Protein AF-A0A645FAY1-F1 (afdb_monomer_lite)

Secondary structure (DSSP, 8-state):
-EEE--TTGGGSSSPPPEEE--HHHHHHHHHHHHHTHHHH--TTSSSPPPPP--PPP-EEE--GGG-------TT---

Sequence (78 aa):
MGFCGGMNVKFFNPALSTVDLEYAECGRLSAEVAATASEWFDQSGSGSKAPPLVYCPYHLVKNESTAIRRYENRYRKR

Foldseek 3Di:
DEEQQDPCQVVDVQRDKYKHQPVVVVVVVVVVLVVCCVVAQDPVPPHHHDRDDDDGDIDTGDTDVPPDPPPPPPPPDD

Organism: NCBI:txid1076179

Structure (mmCIF, N/CA/C/O backbone):
data_AF-A0A645FAY1-F1
#
_entry.id   AF-A0A645FAY1-F1
#
loop_
_atom_site.group_PDB
_atom_site.id
_atom_site.type_symbol
_atom_site.label_atom_id
_atom_site.label_alt_id
_atom_site.label_comp_id
_atom_site.label_asym_id
_atom_site.label_entity_id
_atom_site.label_seq_id
_atom_site.pdbx_PDB_ins_code
_atom_site.Cartn_x
_atom_site.Cartn_y
_atom_site.Cartn_z
_atom_site.occupancy
_atom_site.B_iso_or_equiv
_atom_site.auth_seq_id
_atom_site.auth_comp_id
_atom_site.auth_asym_id
_atom_site.auth_atom_id
_atom_site.pdbx_PDB_model_num
ATOM 1 N N . MET A 1 1 ? 15.869 2.281 -7.314 1.00 87.94 1 MET A N 1
ATOM 2 C CA . MET A 1 1 ? 14.735 1.579 -6.678 1.00 87.94 1 MET A CA 1
ATOM 3 C C . MET A 1 1 ? 13.781 2.634 -6.153 1.00 87.94 1 MET A C 1
ATOM 5 O O . MET A 1 1 ? 14.250 3.574 -5.526 1.00 87.94 1 MET A O 1
ATOM 9 N N . GLY A 1 2 ? 12.501 2.522 -6.486 1.00 92.50 2 GLY A N 1
ATOM 10 C CA . GLY A 1 2 ? 11.426 3.392 -6.021 1.00 92.50 2 GLY A CA 1
ATOM 11 C C . GLY A 1 2 ? 10.552 2.727 -4.959 1.00 92.50 2 GLY A C 1
ATOM 12 O O . GLY A 1 2 ? 10.846 1.630 -4.484 1.00 92.50 2 GLY A O 1
ATOM 13 N N . PHE A 1 3 ? 9.465 3.410 -4.621 1.00 93.31 3 PHE A N 1
ATOM 14 C CA . PHE A 1 3 ? 8.454 2.999 -3.651 1.00 93.31 3 PHE A CA 1
ATOM 15 C C . PHE A 1 3 ? 7.062 3.321 -4.221 1.00 93.31 3 PHE A C 1
ATOM 17 O O . PHE A 1 3 ? 6.970 4.140 -5.137 1.00 93.31 3 PHE A O 1
ATOM 24 N N . CYS A 1 4 ? 5.998 2.717 -3.682 1.00 91.25 4 CYS A N 1
ATOM 25 C CA . CYS A 1 4 ? 4.587 2.972 -4.023 1.00 91.25 4 CYS A CA 1
ATOM 26 C C . CYS A 1 4 ? 4.047 2.315 -5.318 1.00 91.25 4 CYS A C 1
ATOM 28 O O . CYS A 1 4 ? 2.838 2.265 -5.503 1.00 91.25 4 CYS A O 1
ATOM 30 N N . GLY A 1 5 ? 4.878 1.724 -6.183 1.00 88.00 5 GLY A N 1
ATOM 31 C CA . GLY A 1 5 ? 4.352 0.928 -7.312 1.00 88.00 5 GLY A CA 1
ATOM 32 C C . GLY A 1 5 ? 3.566 1.693 -8.385 1.00 88.00 5 GLY A C 1
ATOM 33 O O . GLY A 1 5 ? 2.826 1.073 -9.139 1.00 88.00 5 GLY A O 1
ATOM 34 N N . GLY A 1 6 ? 3.691 3.024 -8.469 1.00 87.56 6 GLY A N 1
ATOM 35 C CA . GLY A 1 6 ? 2.880 3.848 -9.377 1.00 87.56 6 GLY A CA 1
ATOM 36 C C . GLY A 1 6 ? 2.824 3.319 -10.820 1.00 87.56 6 GLY A C 1
ATOM 37 O O . GLY A 1 6 ? 3.820 2.849 -11.362 1.00 87.56 6 GLY A O 1
ATOM 38 N N . MET A 1 7 ? 1.669 3.431 -11.489 1.00 82.88 7 MET A N 1
ATOM 39 C CA . MET A 1 7 ? 1.444 2.842 -12.827 1.00 82.88 7 MET A CA 1
ATOM 40 C C . MET A 1 7 ? 2.458 3.278 -13.900 1.00 82.88 7 MET A C 1
ATOM 42 O O . MET A 1 7 ? 2.609 2.618 -14.931 1.00 82.88 7 MET A O 1
ATOM 46 N N . ASN A 1 8 ? 3.140 4.400 -13.676 1.00 88.50 8 ASN A N 1
ATOM 47 C CA . ASN A 1 8 ? 4.124 4.975 -14.579 1.00 88.50 8 ASN A CA 1
ATOM 48 C C . ASN A 1 8 ? 5.516 4.329 -14.503 1.00 88.50 8 ASN A C 1
ATOM 50 O O . ASN A 1 8 ? 6.316 4.544 -15.412 1.00 88.50 8 ASN A O 1
ATOM 54 N N . VAL A 1 9 ? 5.817 3.521 -13.480 1.00 89.75 9 VAL A N 1
ATOM 55 C CA . VAL A 1 9 ? 7.167 2.958 -13.258 1.00 89.75 9 VAL A CA 1
ATOM 56 C C . VAL A 1 9 ? 7.679 2.104 -14.421 1.00 89.75 9 VAL A C 1
ATOM 58 O O . VAL A 1 9 ? 8.887 2.048 -14.656 1.00 89.75 9 VAL A O 1
ATOM 61 N N . LYS A 1 10 ? 6.770 1.486 -15.188 1.00 87.75 10 LYS A N 1
ATOM 62 C CA . LYS A 1 10 ? 7.087 0.699 -16.392 1.00 87.75 10 LYS A CA 1
ATOM 63 C C . LYS A 1 10 ? 7.459 1.543 -17.616 1.00 87.75 10 LYS A C 1
ATOM 65 O O . LYS A 1 10 ? 7.989 1.000 -18.575 1.00 87.75 10 LYS A O 1
ATOM 70 N N . PHE A 1 11 ? 7.155 2.841 -17.601 1.00 92.94 11 PHE A N 1
ATOM 71 C CA . PHE A 1 11 ? 7.434 3.762 -18.708 1.00 92.94 11 PHE A CA 1
ATOM 72 C C . PHE A 1 11 ? 8.716 4.573 -18.501 1.00 92.94 11 PHE A C 1
ATOM 74 O O . PHE A 1 11 ? 9.085 5.372 -19.359 1.00 92.94 11 PHE A O 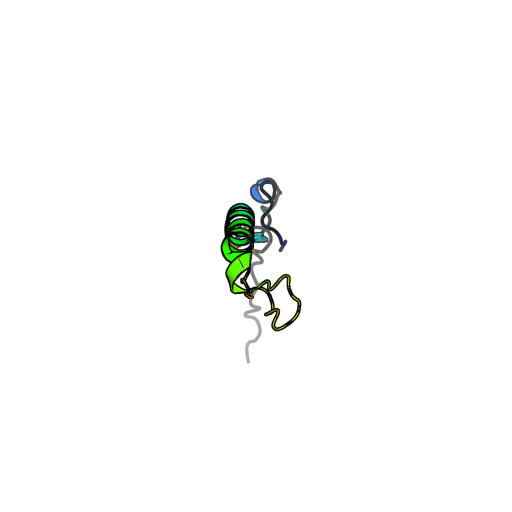1
ATOM 81 N N . PHE A 1 12 ? 9.394 4.403 -17.365 1.00 92.75 12 PHE A N 1
ATOM 82 C CA . PHE A 1 12 ? 10.718 4.983 -17.172 1.00 92.75 12 PHE A CA 1
ATOM 83 C C . PHE A 1 12 ? 11.743 4.220 -18.010 1.00 92.75 12 PHE A C 1
ATOM 85 O O . PHE A 1 12 ? 11.553 3.047 -18.321 1.00 92.75 12 PHE A O 1
ATOM 92 N N . ASN A 1 13 ? 12.833 4.892 -18.371 1.00 92.31 13 ASN A N 1
ATOM 93 C CA . ASN A 1 13 ? 13.933 4.290 -19.111 1.00 92.31 13 ASN A CA 1
ATOM 94 C C . ASN A 1 13 ? 15.252 4.523 -18.350 1.00 92.31 13 ASN A C 1
ATOM 96 O O . ASN A 1 13 ? 15.735 5.659 -18.340 1.00 92.31 13 ASN A O 1
ATOM 100 N N . PRO A 1 14 ? 15.829 3.501 -17.688 1.00 91.75 14 PRO A N 1
ATOM 101 C CA . PRO A 1 14 ? 15.339 2.120 -17.582 1.00 91.75 14 PRO A CA 1
ATOM 102 C C . PRO A 1 14 ? 14.075 1.999 -16.714 1.00 91.75 14 PRO A C 1
ATOM 104 O O . PRO A 1 14 ? 13.832 2.843 -15.844 1.00 91.75 14 PRO A O 1
ATOM 107 N N . ALA A 1 15 ? 13.300 0.925 -16.900 1.00 94.00 15 ALA A N 1
ATOM 108 C CA . ALA A 1 15 ? 12.104 0.679 -16.090 1.00 94.00 15 ALA A CA 1
ATOM 109 C C . ALA A 1 15 ? 12.456 0.628 -14.589 1.00 94.00 15 ALA A C 1
ATOM 111 O O . ALA A 1 15 ? 13.433 -0.013 -14.173 1.00 94.00 15 ALA A O 1
ATOM 112 N N . LEU A 1 16 ? 11.670 1.315 -13.753 1.00 94.56 16 LEU A N 1
ATOM 113 C CA . LEU A 1 16 ? 11.997 1.511 -12.340 1.00 94.56 16 LEU A CA 1
ATOM 114 C C . LEU A 1 16 ? 11.559 0.317 -11.495 1.00 94.56 16 LEU A C 1
ATOM 116 O O . LEU A 1 16 ? 10.385 -0.029 -11.443 1.00 94.56 16 LEU A O 1
ATOM 120 N N . SER A 1 17 ? 12.502 -0.291 -10.784 1.00 95.31 17 SER A N 1
ATOM 121 C CA . SER A 1 17 ? 12.228 -1.334 -9.795 1.00 95.31 17 SER A CA 1
ATOM 122 C C . SER A 1 17 ? 11.656 -0.669 -8.561 1.00 95.31 17 SER A C 1
ATOM 124 O O . SER A 1 17 ? 12.196 0.354 -8.132 1.00 95.31 17 SER A O 1
ATOM 126 N N . THR A 1 18 ? 10.614 -1.230 -7.969 1.00 96.31 18 THR A N 1
ATOM 127 C CA . THR A 1 18 ? 9.848 -0.569 -6.909 1.00 96.31 18 THR A CA 1
ATOM 128 C C . THR A 1 18 ? 9.238 -1.584 -5.947 1.00 96.31 18 THR A C 1
ATOM 130 O O . THR A 1 18 ? 9.189 -2.776 -6.249 1.00 96.31 18 THR A O 1
ATOM 133 N N . VAL A 1 19 ? 8.795 -1.116 -4.785 1.00 96.56 19 VAL A N 1
ATOM 134 C CA . VAL A 1 19 ? 7.876 -1.858 -3.914 1.00 96.56 19 VAL A CA 1
ATOM 135 C C . VAL A 1 19 ? 6.469 -1.379 -4.248 1.00 96.56 19 VAL A C 1
ATOM 137 O O . VAL A 1 19 ? 6.170 -0.197 -4.058 1.00 96.56 19 VAL A O 1
ATOM 140 N N . ASP A 1 20 ? 5.644 -2.265 -4.794 1.00 95.19 20 ASP A N 1
ATOM 141 C CA . ASP A 1 20 ? 4.227 -2.003 -5.040 1.00 95.19 20 ASP A CA 1
ATOM 142 C C . ASP A 1 20 ? 3.446 -2.222 -3.745 1.00 95.19 20 ASP A C 1
ATOM 144 O O . ASP A 1 20 ? 3.700 -3.204 -3.054 1.00 95.19 20 ASP A O 1
ATOM 148 N N . LEU A 1 21 ? 2.565 -1.280 -3.401 1.00 95.00 21 LEU A N 1
ATOM 149 C CA . LEU A 1 21 ? 1.768 -1.269 -2.167 1.00 95.00 21 LEU A CA 1
ATOM 150 C C . LEU A 1 21 ? 0.307 -1.678 -2.393 1.00 95.00 21 LEU A C 1
ATOM 152 O O . LEU A 1 21 ? -0.516 -1.510 -1.497 1.00 95.00 21 LEU A O 1
ATOM 156 N N . GLU A 1 22 ? -0.043 -2.128 -3.601 1.00 94.62 22 GLU A N 1
ATOM 157 C CA . GLU A 1 22 ? -1.367 -2.667 -3.925 1.00 94.62 22 GLU A CA 1
ATOM 158 C C . GLU A 1 22 ? -2.506 -1.772 -3.405 1.00 94.62 22 GLU A C 1
ATOM 160 O O . GLU A 1 22 ? -3.373 -2.191 -2.640 1.00 94.62 22 GLU A O 1
ATOM 165 N N . TYR A 1 23 ? -2.501 -0.494 -3.799 1.00 93.62 23 TYR A N 1
ATOM 166 C CA . TYR A 1 23 ? -3.404 0.521 -3.236 1.00 93.62 23 TYR A CA 1
ATOM 167 C C . TYR A 1 23 ? -4.891 0.152 -3.269 1.00 93.62 23 TYR A C 1
ATOM 169 O O . TYR A 1 23 ? -5.642 0.564 -2.385 1.00 93.62 23 TYR A O 1
ATOM 177 N N . ALA A 1 24 ? -5.323 -0.619 -4.269 1.00 94.50 24 ALA A N 1
ATOM 178 C CA . ALA A 1 24 ? -6.691 -1.121 -4.337 1.00 94.50 24 ALA A CA 1
ATOM 179 C C . ALA A 1 24 ? -7.023 -2.030 -3.141 1.00 94.50 24 ALA A C 1
ATOM 181 O O . ALA A 1 24 ? -8.081 -1.884 -2.530 1.00 94.50 24 ALA A O 1
ATOM 182 N N . GLU A 1 25 ? -6.096 -2.909 -2.763 1.00 95.88 25 GLU A N 1
ATOM 183 C CA . GLU A 1 25 ? -6.248 -3.808 -1.624 1.00 95.88 25 GLU A CA 1
ATOM 184 C C . GLU A 1 25 ? -6.142 -3.051 -0.296 1.00 95.88 25 GLU A C 1
ATOM 186 O O . GLU A 1 25 ? -6.956 -3.272 0.599 1.00 95.88 25 GLU A O 1
ATOM 191 N N . CYS A 1 26 ? -5.242 -2.064 -0.195 1.00 95.06 26 CYS A N 1
ATOM 192 C CA . CYS A 1 26 ? -5.242 -1.121 0.930 1.00 95.06 26 CYS A CA 1
ATOM 193 C C . CYS A 1 26 ? -6.617 -0.456 1.122 1.00 95.06 26 CYS A C 1
ATOM 195 O O . CYS A 1 26 ? -7.110 -0.348 2.247 1.00 95.06 26 CYS A O 1
ATOM 197 N N . GLY A 1 27 ? -7.249 -0.015 0.030 1.00 95.69 27 GLY A N 1
ATOM 198 C CA . GLY A 1 27 ? -8.581 0.589 0.061 1.00 95.69 27 GLY A CA 1
ATOM 199 C C . GLY A 1 27 ? -9.657 -0.396 0.520 1.00 95.69 27 GLY A C 1
ATOM 200 O O . GLY A 1 27 ? -10.463 -0.059 1.389 1.00 95.69 27 GLY A O 1
ATOM 201 N N . ARG A 1 28 ? -9.633 -1.628 -0.005 1.00 97.19 28 ARG A N 1
ATOM 202 C CA . ARG A 1 28 ? -10.547 -2.709 0.395 1.00 97.19 28 ARG A CA 1
ATOM 203 C C . ARG A 1 28 ? -10.440 -3.013 1.892 1.00 97.19 28 ARG A C 1
ATOM 205 O O . ARG A 1 28 ? -11.455 -3.026 2.582 1.00 97.19 28 ARG A O 1
ATOM 212 N N . LEU A 1 29 ? -9.219 -3.196 2.394 1.00 96.12 29 LEU A N 1
ATOM 213 C CA . LEU A 1 29 ? -8.942 -3.455 3.809 1.00 96.12 29 LEU A CA 1
ATOM 214 C C . LEU A 1 29 ? -9.379 -2.290 4.703 1.00 96.12 29 LEU A C 1
ATOM 216 O O . LEU A 1 29 ? -9.965 -2.504 5.760 1.00 96.12 29 LEU A O 1
ATOM 220 N N . SER A 1 30 ? -9.143 -1.050 4.270 1.00 94.75 30 SER A N 1
ATOM 221 C CA . SER A 1 30 ? -9.575 0.138 5.019 1.00 94.75 30 SER A CA 1
ATOM 222 C C . SER A 1 30 ? -11.099 0.198 5.155 1.00 94.75 30 SER A C 1
ATOM 224 O O . SER A 1 30 ? -11.614 0.508 6.230 1.00 94.75 30 SER A O 1
ATOM 226 N N . ALA A 1 31 ? -11.825 -0.133 4.082 1.00 95.69 31 ALA A N 1
ATOM 227 C CA . ALA A 1 31 ? -13.281 -0.218 4.110 1.00 95.69 31 ALA A CA 1
ATOM 228 C C . ALA A 1 31 ? -13.774 -1.339 5.040 1.00 95.69 31 ALA A C 1
ATOM 230 O O . ALA A 1 31 ? -14.747 -1.145 5.764 1.00 95.69 31 ALA A O 1
ATOM 231 N N . GLU A 1 32 ? -13.087 -2.481 5.062 1.00 94.62 32 GLU A N 1
ATOM 232 C CA . GLU A 1 32 ? -13.405 -3.607 5.945 1.00 94.62 32 GLU A CA 1
ATOM 233 C C . GLU A 1 32 ? -13.227 -3.244 7.428 1.00 94.62 32 GLU A C 1
ATOM 235 O O . GLU A 1 32 ? -14.139 -3.466 8.222 1.00 94.62 32 GLU A O 1
ATOM 240 N N . VAL A 1 33 ? -12.116 -2.593 7.796 1.00 93.94 33 VAL A N 1
ATOM 241 C CA . VAL A 1 33 ? -11.884 -2.106 9.172 1.00 93.94 33 VAL A CA 1
ATOM 242 C C . VAL A 1 33 ? -12.959 -1.111 9.608 1.00 93.94 33 VAL A C 1
ATOM 244 O O . VAL A 1 33 ? -13.422 -1.153 10.748 1.00 93.94 33 VAL A O 1
ATOM 247 N N . ALA A 1 34 ? -13.371 -0.213 8.710 1.00 92.81 34 ALA A N 1
ATOM 248 C CA . ALA A 1 34 ? -14.444 0.734 8.992 1.00 92.81 34 ALA A CA 1
ATOM 249 C C . ALA A 1 34 ? -15.804 0.032 9.146 1.00 92.81 34 ALA A C 1
ATOM 251 O O . ALA A 1 34 ? -16.590 0.403 10.016 1.00 92.81 34 ALA A O 1
ATOM 252 N N . ALA A 1 35 ? -16.079 -0.996 8.339 1.00 94.25 35 ALA A N 1
ATOM 253 C CA . ALA A 1 35 ? -17.314 -1.771 8.420 1.00 94.25 35 ALA A CA 1
ATOM 254 C C . ALA A 1 35 ? -17.435 -2.560 9.736 1.00 94.25 35 ALA A C 1
ATOM 256 O O . ALA A 1 35 ? -18.548 -2.756 10.222 1.00 94.25 35 ALA A O 1
ATOM 257 N N . THR A 1 36 ? -16.315 -2.956 10.347 1.00 91.81 36 THR A N 1
ATOM 258 C CA . THR A 1 36 ? -16.274 -3.657 11.644 1.00 91.81 36 THR A CA 1
ATOM 259 C C . THR A 1 36 ? -16.088 -2.719 12.838 1.00 91.81 36 THR A C 1
ATOM 261 O O . THR A 1 36 ? -15.776 -3.170 13.940 1.00 91.81 36 THR A O 1
ATOM 264 N N . ALA A 1 37 ? -16.312 -1.408 12.667 1.00 90.94 37 ALA A N 1
ATOM 265 C CA . ALA A 1 37 ? -16.099 -0.415 13.721 1.00 90.94 37 ALA A CA 1
ATOM 266 C C . ALA A 1 37 ? -16.818 -0.742 15.036 1.00 90.94 37 ALA A C 1
ATOM 268 O O . ALA A 1 37 ? -16.263 -0.497 16.100 1.00 90.94 37 ALA A O 1
ATOM 269 N N . SER A 1 38 ? -17.999 -1.364 14.998 1.00 89.56 38 SER A N 1
ATOM 270 C CA . SER A 1 38 ? -18.733 -1.766 16.207 1.00 89.56 38 SER A CA 1
ATOM 271 C C . SER A 1 38 ? -17.990 -2.766 17.101 1.00 89.56 38 SER A C 1
ATOM 273 O O . SER A 1 38 ? -18.347 -2.918 18.265 1.00 89.56 38 SER A O 1
ATOM 275 N N . GLU A 1 39 ? -16.985 -3.473 16.581 1.00 89.12 39 GLU A N 1
ATOM 276 C CA . GLU A 1 39 ? -16.222 -4.476 17.334 1.00 89.12 39 GLU A CA 1
ATOM 277 C C . GLU A 1 39 ? -15.113 -3.862 18.197 1.00 89.12 39 GLU A C 1
ATOM 279 O O . GLU A 1 39 ? -14.673 -4.465 19.183 1.00 89.12 39 GLU A O 1
ATOM 284 N N . TRP A 1 40 ? -14.647 -2.668 17.829 1.00 87.50 40 TRP A N 1
ATOM 285 C CA . TRP A 1 40 ? -13.501 -2.021 18.465 1.00 87.50 40 TRP A CA 1
ATOM 286 C C . TRP A 1 40 ? -13.780 -0.586 18.932 1.00 87.50 40 TRP A C 1
ATOM 288 O O . TRP A 1 40 ? -13.179 -0.145 19.910 1.00 87.50 40 TRP A O 1
ATOM 298 N N . PHE A 1 41 ? -14.730 0.122 18.322 1.00 86.06 41 PHE A N 1
ATOM 299 C CA . PHE A 1 41 ? -15.125 1.478 18.689 1.00 86.06 41 PHE A CA 1
ATOM 300 C C . PHE A 1 41 ? -16.346 1.480 19.621 1.00 86.06 41 PHE A C 1
ATOM 302 O O . PHE A 1 41 ? -17.479 1.260 19.194 1.00 86.06 41 PHE A O 1
ATOM 309 N N . ASP A 1 42 ? -16.117 1.784 20.900 1.00 83.62 42 ASP A N 1
ATOM 310 C CA . ASP A 1 42 ? -17.177 2.019 21.885 1.00 83.62 42 ASP A CA 1
ATOM 311 C C . ASP A 1 42 ? -17.474 3.523 22.006 1.00 83.62 42 ASP A C 1
ATOM 313 O O . ASP A 1 42 ? -16.668 4.290 22.538 1.00 83.62 42 ASP A O 1
ATOM 317 N N . GLN A 1 43 ? -18.657 3.941 21.546 1.00 75.81 43 GLN A N 1
ATOM 318 C CA . GLN A 1 43 ? -19.113 5.335 21.607 1.00 75.81 43 GLN A CA 1
ATOM 319 C C . GLN A 1 43 ? -19.309 5.858 23.037 1.00 75.81 43 GLN A C 1
ATOM 321 O O . GLN A 1 43 ? -19.251 7.068 23.249 1.00 75.81 43 GLN A O 1
ATOM 326 N N . SER A 1 44 ? -19.540 4.977 24.015 1.00 80.88 44 SER A N 1
ATOM 327 C CA . SER A 1 44 ? -19.758 5.369 25.413 1.00 80.88 44 SER A CA 1
ATOM 328 C C . SER A 1 44 ? -18.459 5.706 26.156 1.00 80.88 44 SER A C 1
ATOM 330 O O . SER A 1 44 ? -18.502 6.238 27.265 1.00 80.88 44 SER A O 1
ATOM 332 N N . GLY A 1 45 ? -17.301 5.415 25.549 1.00 67.19 45 GLY A N 1
ATOM 333 C CA . GLY A 1 45 ? -15.979 5.702 26.107 1.00 67.19 45 GLY A CA 1
ATOM 334 C C . GLY A 1 45 ? -15.575 4.810 27.284 1.00 67.19 45 GLY A C 1
ATOM 335 O O . GLY A 1 45 ? -14.533 5.050 27.891 1.00 67.19 45 GLY A O 1
ATOM 336 N N . SER A 1 46 ? -16.365 3.783 27.608 1.00 69.12 46 SER A N 1
ATOM 337 C CA . SER A 1 46 ? -16.141 2.914 28.769 1.00 69.12 46 SER A CA 1
ATOM 338 C C . SER A 1 46 ? -15.139 1.780 28.512 1.00 69.12 46 SER A C 1
ATOM 340 O O . SER A 1 46 ? -14.584 1.227 29.462 1.00 69.12 46 SER A O 1
ATOM 342 N N . GLY A 1 47 ? -14.853 1.467 27.242 1.00 67.69 47 GLY A N 1
ATOM 343 C CA . GLY A 1 47 ? -13.911 0.407 26.874 1.00 67.69 47 GLY A CA 1
ATOM 344 C C . GLY A 1 47 ? -13.458 0.420 25.413 1.00 67.69 47 GLY A C 1
ATOM 345 O O . GLY A 1 47 ? -13.377 -0.644 24.802 1.00 67.69 47 GLY A O 1
ATOM 346 N N . SER A 1 48 ? -13.179 1.598 24.840 1.00 68.38 48 SER A N 1
ATOM 347 C CA . SER A 1 48 ? -12.710 1.710 23.449 1.00 68.38 48 SER A CA 1
ATOM 348 C C . SER A 1 48 ? -11.416 0.911 23.235 1.00 68.38 48 SER A C 1
ATOM 350 O O . SER A 1 48 ? -10.410 1.146 23.912 1.00 68.38 48 SER A O 1
ATOM 352 N N . LYS A 1 49 ? -11.446 -0.053 22.308 1.00 79.25 49 LYS A N 1
ATOM 353 C CA . LYS A 1 49 ? -10.270 -0.821 21.889 1.00 79.25 49 LYS A CA 1
ATOM 354 C C . LYS A 1 49 ? -9.601 -0.084 20.732 1.00 79.25 49 LYS A C 1
ATOM 356 O O . LYS A 1 49 ? -10.254 0.585 19.936 1.00 79.25 49 LYS A O 1
ATOM 361 N N . ALA A 1 50 ? -8.282 -0.216 20.618 1.00 82.31 50 ALA A N 1
ATOM 362 C CA . ALA A 1 50 ? -7.594 0.280 19.434 1.00 82.31 5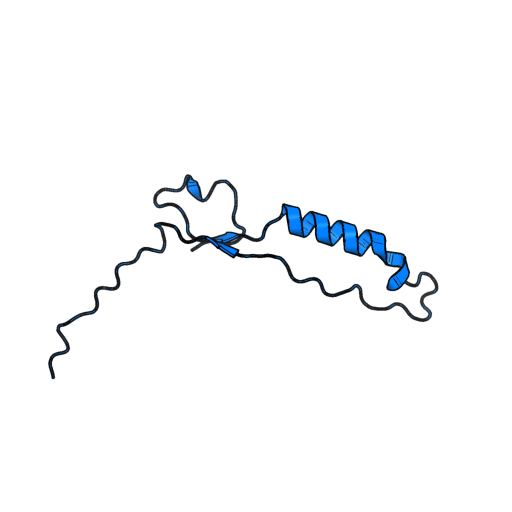0 ALA A CA 1
ATOM 363 C C . ALA A 1 50 ? -8.162 -0.410 18.173 1.00 82.31 50 ALA A C 1
ATOM 365 O O . ALA A 1 50 ? -8.484 -1.603 18.243 1.00 82.31 50 ALA A O 1
ATOM 366 N N . PRO A 1 51 ? -8.265 0.299 17.033 1.00 85.88 51 PRO A N 1
ATOM 367 C CA . PRO A 1 51 ? -8.581 -0.339 15.763 1.00 85.88 51 PRO A CA 1
ATOM 368 C C . PRO A 1 51 ? -7.598 -1.485 15.481 1.00 85.88 51 PRO A C 1
ATOM 370 O O . PRO A 1 51 ? -6.433 -1.408 15.892 1.00 85.88 51 PRO A O 1
ATOM 373 N N . PRO A 1 52 ? -8.028 -2.539 14.771 1.00 90.19 52 PRO A N 1
ATOM 374 C CA . PRO A 1 52 ? -7.139 -3.632 14.405 1.00 90.19 52 PRO A CA 1
ATOM 375 C C . PRO A 1 52 ? -5.945 -3.118 13.589 1.00 90.19 52 PRO A C 1
ATOM 377 O O . PRO A 1 52 ? -6.096 -2.317 12.665 1.00 90.19 52 PRO A O 1
ATOM 380 N N . LEU A 1 53 ? -4.743 -3.601 13.922 1.00 91.81 53 LEU A N 1
ATOM 381 C CA . LEU A 1 53 ? -3.548 -3.341 13.125 1.00 91.81 53 LEU A CA 1
ATOM 382 C C . LEU A 1 53 ? -3.619 -4.174 11.844 1.00 91.81 53 LEU A C 1
ATOM 384 O O . LEU A 1 53 ? -3.525 -5.400 11.892 1.00 91.81 53 LEU A O 1
ATOM 388 N N . VAL A 1 54 ? -3.742 -3.501 10.705 1.00 92.94 54 VAL A N 1
ATOM 389 C CA . VAL A 1 54 ? -3.737 -4.137 9.386 1.00 92.94 54 VAL A CA 1
ATOM 390 C C . VAL A 1 54 ? -2.433 -3.807 8.672 1.00 92.94 54 VAL A C 1
ATOM 392 O O . VAL A 1 54 ? -2.058 -2.642 8.538 1.00 92.94 54 VAL A O 1
ATOM 395 N N . TYR A 1 55 ? -1.727 -4.842 8.223 1.00 93.62 55 TYR A N 1
ATOM 396 C CA . TYR A 1 55 ? -0.503 -4.673 7.448 1.00 93.62 55 TYR A CA 1
ATOM 397 C C . TYR A 1 55 ? -0.832 -4.305 6.003 1.00 93.62 55 TYR A C 1
ATOM 399 O O . TYR A 1 55 ? -1.688 -4.920 5.372 1.00 93.62 55 TYR A O 1
ATOM 407 N N . CYS A 1 56 ? -0.112 -3.314 5.482 1.00 92.94 56 CYS A N 1
ATOM 408 C CA . CYS A 1 56 ? -0.185 -2.932 4.079 1.00 92.94 56 CYS A CA 1
ATOM 409 C C . CYS A 1 56 ? 0.297 -4.105 3.200 1.00 92.94 56 CYS A C 1
ATOM 411 O O . CYS A 1 56 ? 1.419 -4.576 3.425 1.00 92.94 56 CYS A O 1
ATOM 413 N N . PRO A 1 57 ? -0.506 -4.590 2.234 1.00 95.44 57 PRO A N 1
ATOM 414 C CA . PRO A 1 57 ? -0.036 -5.543 1.235 1.00 95.44 57 PRO A CA 1
ATOM 415 C C . PRO A 1 57 ? 1.073 -4.907 0.397 1.00 95.44 57 PRO A C 1
ATOM 417 O O . PRO A 1 57 ? 1.034 -3.719 0.082 1.00 95.44 57 PRO A O 1
ATOM 420 N N . TYR A 1 58 ? 2.086 -5.693 0.049 1.00 96.25 58 TYR A N 1
ATOM 421 C CA . TYR A 1 58 ? 3.121 -5.230 -0.859 1.00 96.25 58 TYR A CA 1
ATOM 422 C C . TYR A 1 58 ? 3.823 -6.382 -1.567 1.00 96.25 58 TYR A C 1
ATOM 424 O O . TYR A 1 58 ? 3.947 -7.487 -1.033 1.00 96.25 58 TYR A O 1
ATOM 432 N N . HIS A 1 59 ? 4.398 -6.086 -2.729 1.00 95.69 59 HIS A N 1
ATOM 433 C CA . HIS A 1 59 ? 5.323 -6.989 -3.401 1.00 95.69 59 HIS A CA 1
ATOM 434 C C . HIS A 1 59 ? 6.465 -6.235 -4.090 1.00 95.69 59 HIS A C 1
ATOM 436 O O . HIS A 1 59 ? 6.392 -5.048 -4.411 1.00 95.69 59 HIS A O 1
ATOM 442 N N . LEU A 1 60 ? 7.581 -6.938 -4.292 1.00 95.50 60 LEU A N 1
ATOM 443 C CA . LEU A 1 60 ? 8.761 -6.379 -4.942 1.00 95.50 60 LEU A CA 1
ATOM 444 C C . LEU A 1 60 ? 8.652 -6.522 -6.462 1.00 95.50 60 LEU A C 1
ATOM 446 O O . LEU A 1 60 ? 8.674 -7.635 -6.989 1.00 95.50 60 LEU A O 1
ATOM 450 N N . VAL A 1 61 ? 8.665 -5.395 -7.168 1.00 94.44 61 VAL A N 1
ATOM 451 C CA . VAL A 1 61 ? 8.734 -5.340 -8.630 1.00 94.44 61 VAL A CA 1
ATOM 452 C C . VAL A 1 61 ? 10.186 -5.123 -9.049 1.00 94.44 61 VAL A C 1
ATOM 454 O O . VAL A 1 61 ? 10.770 -4.052 -8.849 1.00 94.44 61 VAL A O 1
ATOM 457 N N . LYS A 1 62 ? 10.796 -6.158 -9.631 1.00 93.50 62 LYS A N 1
ATOM 458 C CA . LYS A 1 62 ? 12.174 -6.109 -10.136 1.00 93.50 62 LYS A CA 1
ATOM 459 C C . LYS A 1 62 ? 12.179 -5.705 -11.607 1.00 93.50 62 LYS A C 1
ATOM 461 O O . LYS A 1 62 ? 11.736 -6.476 -12.447 1.00 93.50 62 LYS A O 1
ATOM 466 N N . ASN A 1 63 ? 12.749 -4.540 -11.896 1.00 92.19 63 ASN A N 1
ATOM 467 C CA . ASN A 1 63 ? 12.946 -4.018 -13.244 1.00 92.19 63 ASN A CA 1
ATOM 468 C C . ASN A 1 63 ? 14.436 -3.704 -13.505 1.00 92.19 63 ASN A C 1
ATOM 470 O O . ASN A 1 63 ? 15.338 -4.047 -12.730 1.00 92.19 63 ASN A O 1
ATOM 474 N N . GLU A 1 64 ? 14.695 -3.041 -14.626 1.00 93.19 64 GLU A N 1
ATOM 475 C CA . GLU A 1 64 ? 16.022 -2.767 -15.179 1.00 93.19 64 GLU A CA 1
ATOM 476 C C . GLU A 1 64 ? 16.846 -1.777 -14.346 1.00 93.19 64 GLU A C 1
ATOM 478 O O . GLU A 1 64 ? 18.065 -1.910 -14.258 1.00 93.19 64 GLU A O 1
ATOM 483 N N . SER A 1 65 ? 16.211 -0.824 -13.657 1.00 92.62 65 SER A N 1
ATOM 484 C CA . SER A 1 65 ? 16.922 0.194 -12.857 1.00 92.62 65 SER A CA 1
ATOM 485 C C . SER A 1 65 ? 17.758 -0.366 -11.690 1.00 92.62 65 SER A C 1
ATOM 487 O O . SER A 1 65 ? 18.544 0.360 -11.083 1.00 92.62 65 SER A O 1
ATOM 489 N N . THR A 1 66 ? 17.573 -1.641 -11.334 1.00 91.44 66 THR A N 1
ATOM 490 C CA . THR A 1 66 ? 18.373 -2.346 -10.315 1.00 91.44 66 THR A CA 1
ATOM 491 C C . THR A 1 66 ? 19.216 -3.473 -10.900 1.00 91.44 66 THR A C 1
ATOM 493 O O . THR A 1 66 ? 19.859 -4.199 -10.143 1.00 91.44 66 THR A O 1
ATOM 496 N N . ALA A 1 67 ? 19.245 -3.631 -12.225 1.00 85.06 67 ALA A N 1
ATOM 497 C CA . ALA A 1 67 ? 20.029 -4.644 -12.928 1.00 85.06 67 ALA A CA 1
ATOM 498 C C . ALA A 1 67 ? 21.524 -4.269 -12.995 1.00 85.06 67 ALA A C 1
ATOM 500 O O . ALA A 1 67 ? 22.166 -4.348 -14.042 1.00 85.06 67 ALA A O 1
ATOM 501 N N . ILE A 1 68 ? 22.102 -3.855 -11.863 1.00 76.56 68 ILE A N 1
ATOM 502 C CA . ILE A 1 68 ? 23.538 -3.616 -11.752 1.00 76.56 68 ILE A CA 1
ATOM 503 C C . ILE A 1 68 ? 24.230 -4.974 -11.834 1.00 76.56 68 ILE A C 1
ATOM 505 O O . ILE A 1 68 ? 24.137 -5.798 -10.921 1.00 76.56 68 ILE A O 1
ATOM 509 N N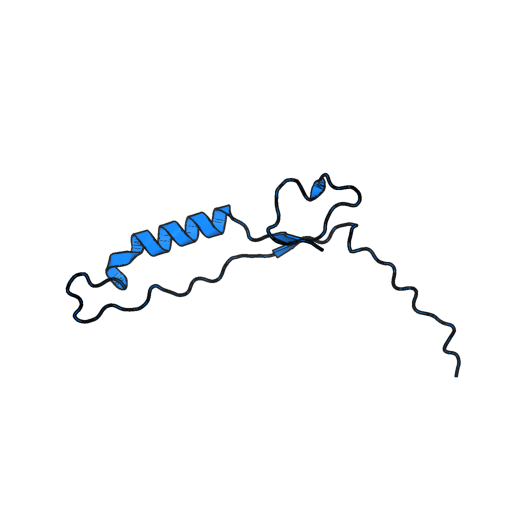 . ARG A 1 69 ? 24.976 -5.199 -12.916 1.00 70.06 69 ARG A N 1
ATOM 510 C CA . ARG A 1 69 ? 25.967 -6.272 -12.966 1.00 70.06 69 ARG A CA 1
ATOM 511 C C . A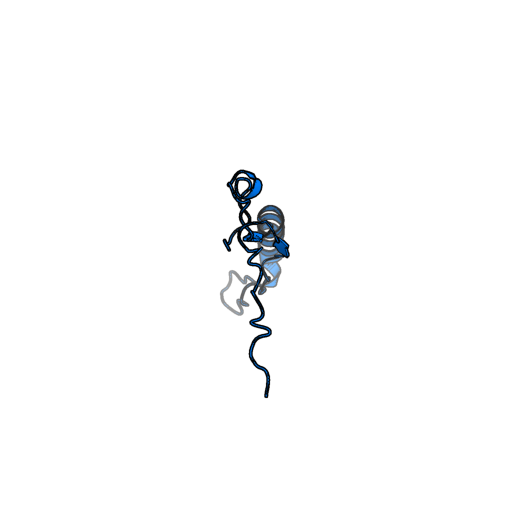RG A 1 69 ? 27.059 -5.917 -11.963 1.00 70.06 69 ARG A C 1
ATOM 513 O O . ARG A 1 69 ? 27.917 -5.089 -12.256 1.00 70.06 69 ARG A O 1
ATOM 520 N N . ARG A 1 70 ? 27.025 -6.506 -10.764 1.00 67.38 70 ARG A N 1
ATOM 521 C CA . ARG A 1 70 ? 28.188 -6.459 -9.873 1.00 67.38 70 ARG A CA 1
ATOM 522 C C . ARG A 1 70 ? 2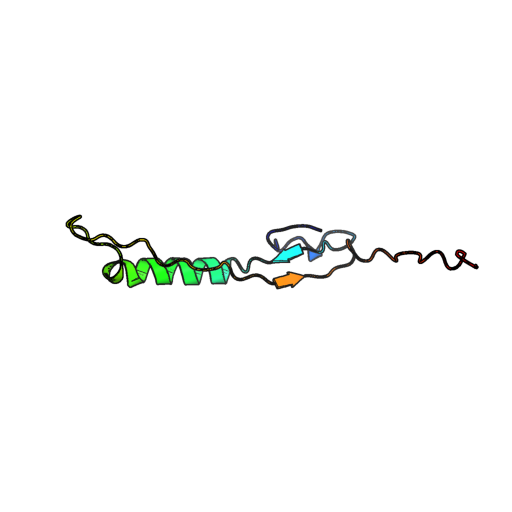9.339 -7.114 -10.628 1.00 67.38 70 ARG A C 1
ATOM 524 O O . ARG A 1 70 ? 29.309 -8.317 -10.873 1.00 67.38 70 ARG A O 1
ATOM 531 N N . TYR A 1 71 ? 30.318 -6.316 -11.043 1.00 63.09 71 TYR A N 1
ATOM 532 C CA . TYR A 1 71 ? 31.573 -6.847 -11.546 1.00 63.09 71 TYR A CA 1
ATOM 533 C C . TYR A 1 71 ? 32.294 -7.444 -10.339 1.00 63.09 71 TYR A C 1
ATOM 535 O O . TYR A 1 71 ? 32.974 -6.739 -9.595 1.00 63.09 71 TYR A O 1
ATOM 543 N N . GLU A 1 72 ? 32.061 -8.730 -10.070 1.00 65.94 72 GLU A N 1
ATOM 544 C CA . GLU A 1 72 ? 32.887 -9.458 -9.118 1.00 65.94 72 GLU A CA 1
ATOM 545 C C . GLU A 1 72 ? 34.310 -9.421 -9.659 1.00 65.94 72 GLU A C 1
ATOM 547 O O . GLU A 1 72 ? 34.634 -10.039 -10.676 1.00 65.94 72 GLU A O 1
ATOM 552 N N . ASN A 1 73 ? 35.145 -8.608 -9.017 1.00 61.22 73 ASN A N 1
ATO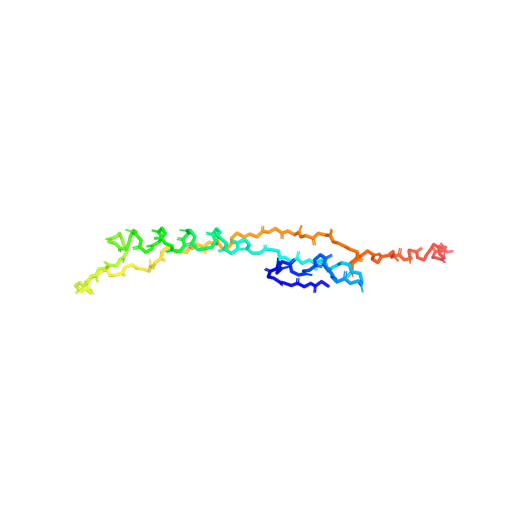M 553 C CA . ASN A 1 73 ? 36.528 -8.429 -9.398 1.00 61.22 73 ASN A CA 1
ATOM 554 C C . ASN A 1 73 ? 37.244 -9.768 -9.155 1.00 61.22 73 ASN A C 1
ATOM 556 O O . ASN A 1 73 ? 37.748 -10.032 -8.064 1.00 61.22 73 ASN A O 1
ATOM 560 N N . ARG A 1 74 ? 37.291 -10.637 -10.175 1.00 59.69 74 ARG A N 1
ATOM 561 C CA . ARG A 1 74 ? 37.997 -11.935 -10.136 1.00 59.69 74 ARG A CA 1
ATOM 562 C C . ARG A 1 74 ? 39.518 -11.790 -9.957 1.00 59.69 74 ARG A C 1
ATOM 564 O O . ARG A 1 74 ? 40.235 -12.784 -9.979 1.00 59.69 74 ARG A O 1
ATOM 571 N N . TYR A 1 75 ? 40.016 -10.567 -9.778 1.00 59.69 75 TYR A N 1
ATOM 572 C CA . TYR A 1 75 ? 41.424 -10.249 -9.562 1.00 59.69 75 TYR A CA 1
ATOM 573 C C . TYR A 1 75 ? 41.892 -10.362 -8.113 1.00 59.69 75 TYR A C 1
ATOM 575 O O . TYR A 1 75 ? 43.076 -10.163 -7.858 1.00 59.69 75 TYR A O 1
ATOM 583 N N . ARG A 1 76 ? 41.042 -10.766 -7.162 1.00 55.19 76 ARG A N 1
ATOM 584 C CA . ARG A 1 76 ? 41.534 -11.193 -5.845 1.00 55.19 76 ARG A CA 1
ATOM 585 C C . ARG A 1 76 ? 42.078 -12.628 -5.925 1.00 55.19 76 ARG A C 1
ATOM 587 O O . ARG A 1 76 ? 41.525 -13.552 -5.333 1.00 55.19 76 ARG A O 1
ATOM 594 N N . LYS A 1 77 ? 43.143 -12.816 -6.713 1.00 51.88 77 LYS A N 1
ATOM 595 C CA . LYS A 1 77 ? 44.037 -13.971 -6.569 1.00 51.88 77 LYS A CA 1
ATOM 596 C C . LYS A 1 77 ? 44.865 -13.773 -5.295 1.00 51.88 77 LYS A C 1
ATOM 598 O O . LYS A 1 77 ? 45.231 -12.648 -4.971 1.00 51.88 77 LYS A O 1
ATOM 603 N N . ARG A 1 78 ? 45.020 -14.886 -4.578 1.00 55.84 78 ARG A N 1
ATOM 604 C CA . ARG A 1 78 ? 45.773 -15.063 -3.332 1.00 55.84 78 ARG A CA 1
ATOM 605 C C . ARG A 1 78 ? 47.203 -14.556 -3.431 1.00 55.84 78 ARG A C 1
ATOM 607 O O . ARG A 1 78 ? 47.771 -14.689 -4.537 1.00 55.84 78 ARG A O 1
#

pLDDT: mean 86.2, std 11.95, range [51.88, 97.19]

Radius of gyration: 21.67 Å; chains: 1; bounding box: 66×21×48 Å